Protein AF-A0A0A9WB32-F1 (afdb_monomer)

Organism: Lygus hesperus (NCBI:txid30085)

Solvent-accessible surface area (backbone atoms only — not comparable to full-atom values): 8848 Å² total; per-residue (Å²): 144,87,84,78,75,74,78,71,59,61,67,62,62,56,58,67,58,53,56,62,58,57,58,59,64,66,65,69,74,74,76,85,79,84,86,80,92,78,92,78,90,78,90,79,92,82,77,90,73,74,81,71,85,58,76,75,83,70,65,82,44,72,75,43,79,45,62,41,88,36,69,67,50,50,50,51,53,50,53,50,34,60,75,70,71,48,92,73,52,81,64,46,56,73,42,34,36,37,29,49,57,97,41,39,34,39,44,36,35,28,29,30,70,89,69,36,46,31,38,39,36,33,34,37,34,76,91,82,40,90,57,73,40,78,72,44,78,51,73,92

pLDDT: mean 73.14, std 21.48, range [39.69, 97.06]

Secondary structure (DSSP, 8-state):
--SSSSTTTHHHHHHHHHHHHHHHHHHGGG-S----------------------GGGG--SPEEEEPTT-HHHHHHHHHHHHHTT----EEEEEEEEEEEESEEEEEEEEEETTS-EEEEEEEE-TTT-SSPEEEEEEE-

Structure (mmCIF, N/CA/C/O backbone):
data_AF-A0A0A9WB32-F1
#
_entry.id   AF-A0A0A9WB32-F1
#
loop_
_atom_site.group_PDB
_atom_site.id
_atom_site.type_symbol
_atom_site.label_atom_id
_atom_site.label_alt_id
_atom_site.label_comp_id
_atom_site.label_asym_id
_atom_site.label_entity_id
_atom_site.label_seq_id
_atom_site.pdbx_PDB_ins_code
_atom_site.Cartn_x
_atom_site.Cartn_y
_atom_site.Cartn_z
_atom_site.occupancy
_atom_site.B_iso_or_equiv
_atom_site.auth_seq_id
_atom_site.auth_comp_id
_atom_site.auth_asym_id
_atom_site.auth_atom_id
_atom_site.pdbx_PDB_model_num
ATOM 1 N N . LEU A 1 1 ? 44.059 22.166 -22.316 1.00 46.94 1 LEU A N 1
ATOM 2 C CA . LEU A 1 1 ? 44.380 20.725 -22.437 1.00 46.94 1 LEU A CA 1
ATOM 3 C C . LEU A 1 1 ? 43.123 19.958 -22.023 1.00 46.94 1 LEU A C 1
ATOM 5 O O . LEU A 1 1 ? 43.054 19.468 -20.911 1.00 46.94 1 LEU A O 1
ATOM 9 N N . GLU A 1 2 ? 42.067 19.985 -22.846 1.00 47.88 2 GLU A N 1
ATOM 10 C CA . GLU A 1 2 ? 40.708 19.660 -22.358 1.00 47.88 2 GLU A CA 1
ATOM 11 C C . GLU A 1 2 ? 39.764 19.095 -23.439 1.00 47.88 2 GLU A C 1
ATOM 13 O O . GLU A 1 2 ? 38.563 19.319 -23.411 1.00 47.88 2 GLU A O 1
ATOM 18 N N . VAL A 1 3 ? 40.293 18.347 -24.418 1.00 48.84 3 VAL A N 1
ATOM 19 C CA . VAL A 1 3 ? 39.487 17.821 -25.550 1.00 48.84 3 VAL A CA 1
ATOM 20 C C . VAL A 1 3 ? 39.619 16.295 -25.723 1.00 48.84 3 VAL A C 1
ATOM 22 O O . VAL A 1 3 ? 39.222 15.744 -26.737 1.00 48.84 3 VAL A O 1
ATOM 25 N N . ASN A 1 4 ? 40.135 15.563 -24.725 1.00 48.31 4 ASN A N 1
ATOM 26 C CA . ASN A 1 4 ? 40.473 14.135 -24.899 1.00 48.31 4 ASN A CA 1
ATOM 27 C C . ASN A 1 4 ? 39.691 13.126 -24.038 1.00 48.31 4 ASN A C 1
ATOM 29 O O . ASN A 1 4 ? 40.014 11.943 -24.078 1.00 48.31 4 ASN A O 1
ATOM 33 N N . ARG A 1 5 ? 38.665 13.527 -23.272 1.00 49.72 5 ARG A N 1
ATOM 34 C CA . ARG A 1 5 ? 37.915 12.574 -22.416 1.00 49.72 5 ARG A CA 1
ATOM 35 C C . ARG A 1 5 ? 36.566 12.099 -22.960 1.00 49.72 5 ARG A C 1
ATOM 37 O O . ARG A 1 5 ? 36.059 11.095 -22.478 1.00 49.72 5 ARG A O 1
ATOM 44 N N . VAL A 1 6 ? 35.994 12.765 -23.963 1.00 48.25 6 VAL A N 1
ATOM 45 C CA . VAL A 1 6 ? 34.636 12.432 -24.447 1.00 48.25 6 VAL A CA 1
ATOM 46 C C . VAL A 1 6 ? 34.640 11.297 -25.484 1.00 48.25 6 VAL A C 1
ATOM 48 O O . VAL A 1 6 ? 33.666 10.560 -25.601 1.00 48.25 6 VAL A O 1
ATOM 51 N N . VAL A 1 7 ? 35.751 11.083 -26.196 1.00 50.22 7 VAL A N 1
ATOM 52 C CA . VAL A 1 7 ? 35.794 10.155 -27.344 1.00 50.22 7 VAL A CA 1
ATOM 53 C C . VAL A 1 7 ? 35.922 8.678 -26.930 1.00 50.22 7 VAL A C 1
ATOM 55 O O . VAL A 1 7 ? 35.524 7.789 -27.677 1.00 50.22 7 VAL A O 1
ATOM 58 N N . THR A 1 8 ? 36.405 8.375 -25.722 1.00 48.91 8 THR A N 1
ATOM 59 C CA . THR A 1 8 ? 36.707 6.992 -25.297 1.00 48.91 8 THR A CA 1
ATOM 60 C C . THR A 1 8 ? 35.569 6.257 -24.590 1.00 48.91 8 THR A C 1
ATOM 62 O O . THR A 1 8 ? 35.653 5.042 -24.429 1.00 48.91 8 THR A O 1
ATOM 65 N N . VAL A 1 9 ? 34.492 6.938 -24.185 1.00 48.56 9 VAL A N 1
ATOM 66 C CA . VAL A 1 9 ? 33.390 6.298 -23.431 1.00 48.56 9 VAL A CA 1
ATOM 67 C C . VAL A 1 9 ? 32.297 5.744 -24.355 1.00 48.56 9 VAL A C 1
ATOM 69 O O . VAL A 1 9 ? 31.622 4.770 -24.019 1.00 48.56 9 VAL A O 1
ATOM 72 N N . LEU A 1 10 ? 32.159 6.307 -25.558 1.00 45.00 10 LEU A N 1
ATOM 73 C CA . LEU A 1 10 ? 31.128 5.914 -26.518 1.00 45.00 10 LEU A CA 1
ATOM 74 C C . LEU A 1 10 ? 31.263 4.473 -27.076 1.00 45.00 10 LEU A C 1
ATOM 76 O O . LEU A 1 10 ? 30.235 3.800 -27.176 1.00 45.00 10 LEU A O 1
ATOM 80 N N . PRO A 1 11 ? 32.461 3.925 -27.382 1.00 45.53 11 PRO A N 1
ATOM 81 C CA . PRO A 1 11 ? 32.550 2.581 -27.965 1.00 45.53 11 PRO A CA 1
ATOM 82 C C . PRO A 1 11 ? 32.294 1.441 -26.961 1.00 45.53 11 PRO A C 1
ATOM 84 O O . PRO A 1 11 ? 31.865 0.359 -27.360 1.00 45.53 11 PRO A O 1
ATOM 87 N N . ILE A 1 12 ? 32.483 1.663 -25.655 1.00 50.41 12 ILE A N 1
ATOM 88 C CA . ILE A 1 12 ? 32.298 0.618 -24.626 1.00 50.41 12 ILE A CA 1
ATOM 89 C C . ILE A 1 12 ? 30.806 0.333 -24.379 1.00 50.41 12 ILE A C 1
ATOM 91 O O . ILE A 1 12 ? 30.408 -0.806 -24.121 1.00 50.41 12 ILE A O 1
ATOM 95 N N . LEU A 1 13 ? 29.952 1.353 -24.499 1.00 50.28 13 LEU A N 1
ATOM 96 C CA . LEU A 1 13 ? 28.507 1.222 -24.285 1.00 50.28 13 LEU A CA 1
ATOM 97 C C . LEU A 1 13 ? 27.793 0.496 -25.436 1.00 50.28 13 LEU A C 1
ATOM 99 O O . LEU A 1 13 ? 26.782 -0.170 -25.203 1.00 50.28 13 LEU A O 1
ATOM 103 N N . ILE A 1 14 ? 28.332 0.564 -26.656 1.00 52.06 14 ILE A N 1
ATOM 104 C CA . ILE A 1 14 ? 27.756 -0.102 -27.834 1.00 52.06 14 ILE A CA 1
ATOM 105 C C . ILE A 1 14 ? 28.023 -1.617 -27.782 1.00 52.06 14 ILE A C 1
ATOM 107 O O . ILE A 1 14 ? 27.118 -2.414 -28.038 1.00 52.06 14 ILE A O 1
ATOM 111 N N . ALA A 1 15 ? 29.210 -2.037 -27.328 1.00 49.88 15 ALA A N 1
ATOM 112 C CA . ALA A 1 15 ? 29.568 -3.454 -27.220 1.00 49.88 15 ALA A CA 1
ATOM 113 C C . ALA A 1 15 ? 28.694 -4.240 -26.214 1.00 49.88 15 ALA A C 1
ATOM 115 O O . ALA A 1 15 ? 28.346 -5.396 -26.457 1.00 49.88 15 ALA A O 1
ATOM 116 N N . ARG A 1 16 ? 28.257 -3.616 -25.108 1.00 49.97 16 ARG A N 1
ATOM 117 C CA . ARG A 1 16 ? 27.396 -4.277 -24.099 1.00 49.97 16 ARG A CA 1
ATOM 118 C C . ARG A 1 16 ? 25.947 -4.482 -24.546 1.00 49.97 16 ARG A C 1
ATOM 120 O O . ARG A 1 16 ? 25.269 -5.340 -23.984 1.00 49.97 16 ARG A O 1
ATOM 127 N N . LYS A 1 17 ? 25.454 -3.728 -25.533 1.00 47.28 17 LYS A N 1
ATOM 128 C CA . LYS A 1 17 ? 24.091 -3.910 -26.065 1.00 47.28 17 LYS A CA 1
ATOM 129 C C . LYS A 1 17 ? 24.006 -5.068 -27.058 1.00 47.28 17 LYS A C 1
ATOM 131 O O . LYS A 1 17 ? 22.998 -5.762 -27.071 1.00 47.28 17 LYS A O 1
ATOM 136 N N . MET A 1 18 ? 25.062 -5.331 -27.826 1.00 51.69 18 MET A N 1
ATOM 137 C CA . MET A 1 18 ? 25.030 -6.356 -28.877 1.00 51.69 18 MET A CA 1
ATOM 138 C C . MET A 1 18 ? 25.217 -7.796 -28.375 1.00 51.69 18 MET A C 1
ATOM 140 O O . MET A 1 18 ? 24.696 -8.716 -29.002 1.00 51.69 18 MET A O 1
ATOM 144 N N . TYR A 1 19 ? 25.878 -8.020 -27.230 1.00 51.12 19 TYR A N 1
ATOM 145 C CA . TYR A 1 19 ? 26.034 -9.384 -26.691 1.00 51.12 19 TYR A CA 1
ATOM 146 C C . TYR A 1 19 ? 24.696 -9.987 -26.222 1.00 51.12 19 TYR A C 1
ATOM 148 O O . TYR A 1 19 ? 24.473 -11.186 -26.368 1.00 51.12 19 TYR A O 1
ATOM 156 N N . LYS A 1 20 ? 23.774 -9.152 -25.718 1.00 50.00 20 LYS A N 1
ATOM 157 C CA . LYS A 1 20 ? 22.446 -9.598 -25.266 1.00 50.00 20 LYS A CA 1
ATOM 158 C C . LYS A 1 20 ? 21.569 -10.080 -26.424 1.00 50.00 20 LYS A C 1
ATOM 160 O O . LYS A 1 20 ? 20.843 -11.053 -26.262 1.00 50.00 20 LYS A O 1
ATOM 165 N N . PHE A 1 21 ? 21.677 -9.444 -27.594 1.00 52.41 21 PHE A N 1
ATOM 166 C CA . PHE A 1 21 ? 20.966 -9.885 -28.798 1.00 52.41 21 PHE A CA 1
ATOM 167 C C . PHE A 1 21 ? 21.537 -11.191 -29.370 1.00 52.41 21 PHE A C 1
ATOM 169 O O . PHE A 1 21 ? 20.771 -12.037 -29.821 1.00 52.41 21 PHE A O 1
ATOM 176 N N . LEU A 1 22 ? 22.857 -11.401 -29.297 1.00 51.69 22 LEU A N 1
ATOM 177 C CA . LEU A 1 22 ? 23.489 -12.644 -29.761 1.00 51.69 22 LEU A CA 1
ATOM 178 C C . LEU A 1 22 ? 23.111 -13.873 -28.915 1.00 51.69 22 LEU A C 1
ATOM 180 O O . LEU A 1 22 ? 22.959 -14.958 -29.468 1.00 51.69 22 LEU A O 1
ATOM 184 N N . ILE A 1 23 ? 22.896 -13.717 -27.603 1.00 56.31 23 ILE A N 1
ATOM 185 C CA . ILE A 1 23 ? 22.477 -14.828 -26.724 1.00 56.31 23 ILE A CA 1
ATOM 186 C C . ILE A 1 23 ? 21.045 -15.296 -27.031 1.00 56.31 23 ILE A C 1
ATOM 188 O O . ILE A 1 23 ? 20.764 -16.490 -26.969 1.00 56.31 23 ILE A O 1
ATOM 192 N N . LEU A 1 24 ? 20.148 -14.384 -27.420 1.00 52.06 24 LEU A N 1
ATOM 193 C CA . LEU A 1 24 ? 18.758 -14.722 -27.751 1.00 52.06 24 LEU A CA 1
ATOM 194 C C . LEU A 1 24 ? 18.629 -15.574 -29.027 1.00 52.06 24 LEU A C 1
ATOM 196 O O . LEU A 1 24 ? 17.743 -16.420 -29.102 1.00 52.06 24 LEU A O 1
ATOM 200 N N . ALA A 1 25 ? 19.524 -15.411 -30.005 1.00 52.69 25 ALA A N 1
ATOM 201 C CA . ALA A 1 25 ? 19.468 -16.168 -31.258 1.00 52.69 25 ALA A CA 1
ATOM 202 C C . ALA A 1 25 ? 19.896 -17.643 -31.106 1.00 52.69 25 ALA A C 1
ATOM 204 O O . ALA A 1 25 ? 19.401 -18.502 -31.832 1.00 52.69 25 ALA A O 1
ATOM 205 N N . ALA A 1 26 ? 20.775 -17.960 -30.149 1.00 51.66 26 ALA A N 1
ATOM 206 C CA . ALA A 1 26 ? 21.246 -19.330 -29.929 1.00 51.66 26 ALA A CA 1
ATOM 207 C C . ALA A 1 26 ? 20.209 -20.229 -29.222 1.00 51.66 26 ALA A C 1
ATOM 209 O O . ALA A 1 26 ? 20.220 -21.443 -29.411 1.00 51.66 26 ALA A O 1
ATOM 210 N N . ALA A 1 27 ? 19.286 -19.653 -28.443 1.00 51.56 27 ALA A N 1
ATOM 211 C CA . ALA A 1 27 ? 18.292 -20.412 -27.678 1.00 51.56 27 ALA A CA 1
ATOM 212 C C . ALA A 1 27 ? 17.132 -20.963 -28.531 1.00 51.56 27 ALA A C 1
ATOM 214 O O . ALA A 1 27 ? 16.494 -21.937 -28.144 1.00 51.56 27 ALA A O 1
ATOM 215 N N . LEU A 1 28 ? 16.868 -20.380 -29.706 1.00 49.22 28 LEU A N 1
ATOM 216 C CA . LEU A 1 28 ? 15.747 -20.785 -30.566 1.00 49.22 28 LEU A CA 1
ATOM 217 C C . LEU A 1 28 ? 16.036 -22.026 -31.429 1.00 49.22 28 LEU A C 1
ATOM 219 O O . LEU A 1 28 ? 15.106 -22.613 -31.976 1.00 49.22 28 LEU A O 1
ATOM 223 N N . VAL A 1 29 ? 17.294 -22.468 -31.536 1.00 48.16 29 VAL A N 1
ATOM 224 C CA . VAL A 1 29 ? 17.690 -23.599 -32.402 1.00 48.16 29 VAL A CA 1
ATOM 225 C C . VAL A 1 29 ? 17.459 -24.973 -31.740 1.00 48.16 29 VAL A C 1
ATOM 227 O O . VAL A 1 29 ? 17.517 -25.998 -32.410 1.00 48.16 29 VAL A O 1
ATOM 230 N N . VAL A 1 30 ? 17.137 -25.030 -30.442 1.00 49.12 30 VAL A N 1
ATOM 231 C CA . VAL A 1 30 ? 17.097 -26.296 -29.674 1.00 49.12 30 VAL A CA 1
ATOM 232 C C . VAL A 1 30 ? 15.696 -26.939 -29.592 1.00 49.12 30 VAL A C 1
ATOM 234 O O . VAL A 1 30 ? 15.571 -28.071 -29.139 1.00 49.12 30 VAL A O 1
ATOM 237 N N . CYS A 1 31 ? 14.630 -26.297 -30.085 1.00 46.59 31 CYS A N 1
ATOM 238 C CA . CYS A 1 31 ? 13.252 -26.778 -29.858 1.00 46.59 31 CYS A CA 1
ATOM 239 C C . CYS A 1 31 ? 12.613 -27.598 -31.002 1.00 46.59 31 CYS A C 1
ATOM 241 O O . CYS A 1 31 ? 11.437 -27.939 -30.907 1.00 46.59 31 CYS A O 1
ATOM 243 N N . VAL A 1 32 ? 13.340 -27.955 -32.070 1.00 46.94 32 VAL A N 1
ATOM 244 C CA . VAL A 1 32 ? 12.793 -28.761 -33.189 1.00 46.94 32 VAL A CA 1
ATOM 245 C C . VAL A 1 32 ? 13.339 -30.191 -33.150 1.00 46.94 32 VAL A C 1
ATOM 247 O O . VAL A 1 32 ? 14.177 -30.566 -33.962 1.00 46.94 32 VAL A O 1
ATOM 250 N N . SER A 1 33 ? 12.893 -30.994 -32.182 1.00 52.16 33 SER A N 1
ATOM 251 C CA . SER A 1 33 ? 12.741 -32.460 -32.306 1.00 52.16 33 SER A CA 1
ATOM 252 C C . SER A 1 33 ? 12.375 -33.060 -30.958 1.00 52.16 33 SER A C 1
ATOM 254 O O . SER A 1 33 ? 13.262 -33.343 -30.162 1.00 52.16 33 SER A O 1
ATOM 256 N N . SER A 1 34 ? 11.082 -33.263 -30.710 1.00 43.47 34 SER A N 1
ATOM 257 C CA . SER A 1 34 ? 10.544 -34.303 -29.816 1.00 43.47 34 SER A CA 1
ATOM 258 C C . SER A 1 34 ? 9.020 -34.281 -29.916 1.00 43.47 34 SER A C 1
ATOM 260 O O . SER A 1 34 ? 8.337 -33.757 -29.044 1.00 43.47 34 SER A O 1
ATOM 262 N N . ALA A 1 35 ? 8.477 -34.816 -31.008 1.00 47.09 35 ALA A N 1
ATOM 263 C CA . ALA A 1 35 ? 7.102 -35.297 -30.999 1.00 47.09 35 ALA A CA 1
ATOM 264 C C . ALA A 1 35 ? 7.138 -36.793 -30.671 1.00 47.09 35 ALA A C 1
ATOM 266 O O . ALA A 1 35 ? 7.860 -37.535 -31.341 1.00 47.09 35 ALA A O 1
ATOM 267 N N . PRO A 1 36 ? 6.324 -37.249 -29.714 1.00 45.06 36 PRO A N 1
ATOM 268 C CA . PRO A 1 36 ? 5.658 -38.521 -29.895 1.00 45.06 36 PRO A CA 1
ATOM 269 C C . PRO A 1 36 ? 4.139 -38.334 -29.877 1.00 45.06 36 PRO A C 1
ATOM 271 O O . PRO A 1 36 ? 3.565 -37.684 -29.010 1.00 45.06 36 PRO A O 1
ATOM 274 N N . HIS A 1 37 ? 3.518 -38.933 -30.888 1.00 47.94 37 HIS A N 1
ATOM 275 C CA . HIS A 1 37 ? 2.098 -39.255 -30.963 1.00 47.94 37 HIS A CA 1
ATOM 276 C C . HIS A 1 37 ? 1.736 -40.224 -29.826 1.00 47.94 37 HIS A C 1
ATOM 278 O O . HIS A 1 37 ? 2.353 -41.288 -29.736 1.00 47.94 37 HIS A O 1
ATOM 284 N N . HIS A 1 38 ? 0.700 -39.931 -29.039 1.00 39.69 38 HIS A N 1
ATOM 285 C CA . HIS A 1 38 ? -0.126 -40.991 -28.462 1.00 39.69 38 HIS A CA 1
ATOM 286 C C . HIS A 1 38 ? -1.544 -40.491 -28.169 1.00 39.69 38 HIS A C 1
ATOM 288 O O . HIS A 1 38 ? -1.757 -39.674 -27.277 1.00 39.69 38 HIS A O 1
ATOM 294 N N . ASP A 1 39 ? -2.488 -40.988 -28.968 1.00 51.94 39 ASP A N 1
ATOM 295 C CA . ASP A 1 39 ? -3.918 -40.993 -28.683 1.00 51.94 39 ASP A CA 1
ATOM 296 C C . ASP A 1 39 ? -4.203 -41.896 -27.476 1.00 51.94 39 ASP A C 1
ATOM 298 O O . ASP A 1 39 ? -3.676 -43.005 -27.383 1.00 51.94 39 ASP A O 1
ATOM 302 N N . GLY A 1 40 ? -5.066 -41.437 -26.573 1.00 40.69 40 GLY A N 1
ATOM 303 C CA . GLY A 1 40 ? -5.486 -42.198 -25.401 1.00 40.69 40 GLY A CA 1
ATOM 304 C C . GLY A 1 40 ? -6.540 -41.446 -24.602 1.00 40.69 40 GLY A C 1
ATOM 305 O O . GLY A 1 40 ? -6.222 -40.714 -23.673 1.00 40.69 40 GLY A O 1
ATOM 306 N N . HIS A 1 41 ? -7.789 -41.604 -25.029 1.00 48.03 41 HIS A N 1
ATOM 307 C CA . HIS A 1 41 ? -9.005 -41.303 -24.278 1.00 48.03 41 HIS A CA 1
ATOM 308 C C . HIS A 1 41 ? -8.972 -42.055 -22.940 1.00 48.03 41 HIS A C 1
ATOM 310 O O . HIS A 1 41 ? -8.713 -43.248 -22.986 1.00 48.03 41 HIS A O 1
ATOM 316 N N . ASP A 1 42 ? -9.226 -41.395 -21.804 1.00 45.94 42 ASP A N 1
ATOM 317 C CA . ASP A 1 42 ? -9.985 -41.956 -20.674 1.00 45.94 42 ASP A CA 1
ATOM 318 C C . ASP A 1 42 ? -10.248 -40.902 -19.582 1.00 45.94 42 ASP A C 1
ATOM 320 O O . ASP A 1 42 ? -9.399 -40.086 -19.224 1.00 45.94 42 ASP A O 1
ATOM 324 N N . HIS A 1 43 ? -11.489 -40.927 -19.099 1.00 56.66 43 HIS A N 1
ATOM 325 C CA . HIS A 1 43 ? -12.053 -40.140 -18.008 1.00 56.66 43 HIS A CA 1
ATOM 326 C C . HIS A 1 43 ? -11.275 -40.290 -16.691 1.00 56.66 43 HIS A C 1
ATOM 328 O O . HIS A 1 43 ? -10.973 -41.415 -16.309 1.00 56.66 43 HIS A O 1
ATOM 334 N N . HIS A 1 44 ? -11.088 -39.196 -15.940 1.00 51.69 44 HIS A N 1
ATOM 335 C 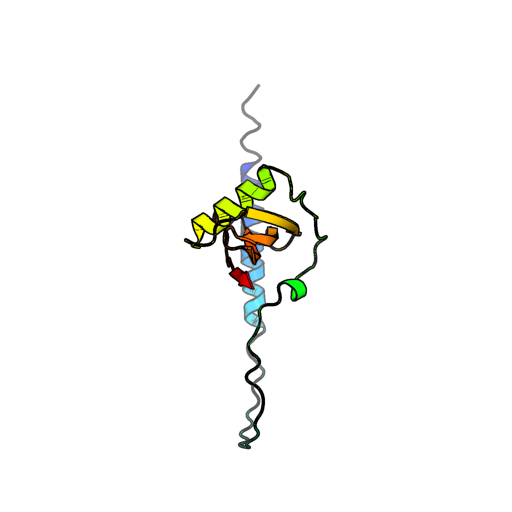CA . HIS A 1 44 ? -11.306 -39.171 -14.486 1.00 51.69 44 HIS A CA 1
ATOM 336 C C . HIS A 1 44 ? -11.259 -37.748 -13.907 1.00 51.69 44 HIS A C 1
ATOM 338 O O . HIS A 1 44 ? -10.397 -36.942 -14.247 1.00 51.69 44 HIS A O 1
ATOM 344 N N . ASP A 1 45 ? -12.226 -37.480 -13.032 1.00 55.44 45 ASP A N 1
ATOM 345 C CA . ASP A 1 45 ? -12.382 -36.302 -12.183 1.00 55.44 45 ASP A CA 1
ATOM 346 C C . ASP A 1 45 ? -11.147 -36.038 -11.304 1.00 55.44 45 ASP A C 1
ATOM 348 O O . ASP A 1 45 ? -10.647 -36.972 -10.680 1.00 55.44 45 ASP A O 1
ATOM 352 N N . HIS A 1 46 ? -10.697 -34.782 -11.207 1.00 46.53 46 HIS A N 1
ATOM 353 C CA . HIS A 1 46 ? -10.499 -34.075 -9.931 1.00 46.53 46 HIS A CA 1
ATOM 354 C C . HIS A 1 46 ? -9.825 -32.705 -10.115 1.00 46.53 46 HIS A C 1
ATOM 356 O O . HIS A 1 46 ? -8.808 -32.576 -10.789 1.00 46.53 46 HIS A O 1
ATOM 362 N N . ASP A 1 47 ? -10.417 -31.733 -9.421 1.00 44.72 47 ASP A N 1
ATOM 363 C CA . ASP A 1 47 ? -9.825 -30.536 -8.821 1.00 44.72 47 ASP A CA 1
ATOM 364 C C . ASP A 1 47 ? -9.191 -29.501 -9.761 1.00 44.72 47 ASP A C 1
ATOM 366 O O . ASP A 1 47 ? -7.999 -29.494 -10.058 1.00 44.72 47 ASP A O 1
ATOM 370 N N . ASP A 1 48 ? -10.044 -28.548 -10.152 1.00 48.03 48 ASP A N 1
ATOM 371 C CA . ASP A 1 48 ? -9.691 -27.237 -10.695 1.00 48.03 48 ASP A CA 1
ATOM 372 C C . ASP A 1 48 ? -8.926 -26.450 -9.611 1.00 48.03 48 ASP A C 1
ATOM 374 O O . ASP A 1 48 ? -9.484 -25.691 -8.808 1.00 48.03 48 ASP A O 1
ATOM 378 N N . ASP A 1 49 ? -7.629 -26.742 -9.523 1.00 44.69 49 ASP A N 1
ATOM 379 C CA . ASP A 1 49 ? -6.645 -26.103 -8.658 1.00 44.69 49 ASP A CA 1
ATOM 380 C C . ASP A 1 49 ? -6.524 -24.639 -9.098 1.00 44.69 49 ASP A C 1
ATOM 382 O O . ASP A 1 49 ? -5.741 -24.259 -9.976 1.00 44.69 49 ASP A O 1
ATOM 386 N N . SER A 1 50 ? -7.396 -23.814 -8.518 1.00 44.19 50 SER A N 1
ATOM 387 C CA . SER A 1 50 ? -7.334 -22.362 -8.573 1.00 44.19 50 SER A CA 1
ATOM 388 C C . SER A 1 50 ? -5.908 -21.959 -8.238 1.00 44.19 50 SER A C 1
ATOM 390 O O . SER A 1 50 ? -5.490 -22.050 -7.086 1.00 44.19 50 SER A O 1
ATOM 392 N N . HIS A 1 51 ? -5.155 -21.551 -9.259 1.00 47.12 51 HIS A N 1
ATOM 393 C CA . HIS A 1 51 ? -3.774 -21.113 -9.136 1.00 47.12 51 HIS A CA 1
ATOM 394 C C . HIS A 1 51 ? -3.750 -19.811 -8.327 1.00 47.12 51 HIS A C 1
ATOM 396 O O . HIS A 1 51 ? -3.715 -18.700 -8.858 1.00 47.12 51 HIS A O 1
ATOM 402 N N . GLU A 1 52 ? -3.838 -19.949 -7.008 1.00 49.22 52 GLU A N 1
ATOM 403 C CA . GLU A 1 52 ? -3.555 -18.896 -6.064 1.00 49.22 52 GLU A CA 1
ATOM 404 C C . GLU A 1 52 ? -2.077 -18.577 -6.262 1.00 49.22 52 GLU A C 1
ATOM 406 O O . GLU A 1 52 ? -1.194 -19.383 -5.961 1.00 49.22 52 GLU A O 1
ATOM 411 N N . ILE A 1 53 ? -1.805 -17.425 -6.876 1.00 52.97 53 ILE A N 1
ATOM 412 C CA . ILE A 1 53 ? -0.456 -16.881 -6.951 1.00 52.97 53 ILE A CA 1
ATOM 413 C C . ILE A 1 53 ? -0.041 -16.640 -5.503 1.00 52.97 53 ILE A C 1
ATOM 415 O O . ILE A 1 53 ? -0.374 -15.613 -4.916 1.00 52.97 53 ILE A O 1
ATOM 419 N N . ASP A 1 54 ? 0.628 -17.624 -4.909 1.00 52.62 54 ASP A N 1
ATOM 420 C CA . ASP A 1 54 ? 1.270 -17.489 -3.618 1.00 52.62 54 ASP A CA 1
ATOM 421 C C . ASP A 1 54 ? 2.592 -16.741 -3.847 1.00 52.62 54 ASP A C 1
ATOM 423 O O . ASP A 1 54 ? 3.546 -17.317 -4.391 1.00 52.62 54 ASP A O 1
ATOM 427 N N . PRO A 1 55 ? 2.691 -15.457 -3.454 1.00 52.00 55 PRO A N 1
ATOM 428 C CA . PRO A 1 55 ? 3.926 -14.699 -3.599 1.00 52.00 55 PRO A CA 1
ATOM 429 C C . PRO A 1 55 ? 5.101 -15.308 -2.812 1.00 52.00 55 PRO A C 1
ATOM 431 O O . PRO A 1 55 ? 6.243 -14.914 -3.044 1.00 52.00 55 PRO A O 1
ATOM 434 N N . SER A 1 56 ? 4.884 -16.301 -1.940 1.00 52.34 56 SER A N 1
ATOM 435 C CA . SER A 1 56 ? 5.965 -17.040 -1.281 1.00 52.34 56 SER A CA 1
ATOM 436 C C . SER A 1 56 ? 6.743 -17.977 -2.208 1.00 52.34 56 SER A C 1
ATOM 438 O O . SER A 1 56 ? 7.892 -18.289 -1.897 1.00 52.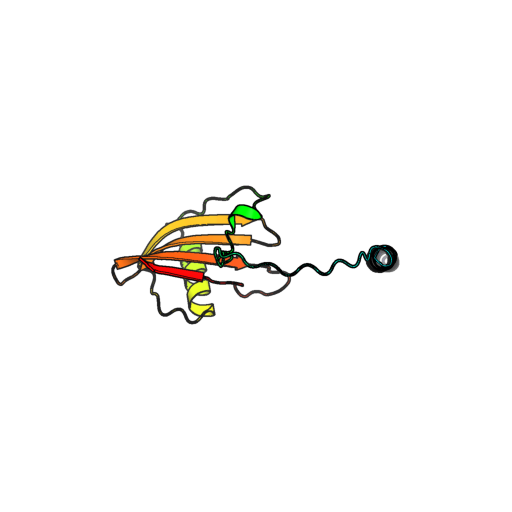34 56 SER A O 1
ATOM 440 N N . LYS A 1 57 ? 6.208 -18.406 -3.362 1.00 44.94 57 LYS A N 1
ATOM 441 C CA . LYS A 1 57 ? 6.900 -19.387 -4.229 1.00 44.94 57 LYS A CA 1
ATOM 442 C C . LYS A 1 57 ? 8.016 -18.811 -5.119 1.00 44.94 57 LYS A C 1
ATOM 444 O O . LYS A 1 57 ? 8.707 -19.579 -5.781 1.00 44.94 57 LYS A O 1
ATOM 449 N N . GLY A 1 58 ? 8.246 -17.494 -5.098 1.00 45.00 58 GLY A N 1
ATOM 450 C CA . GLY A 1 58 ? 9.340 -16.818 -5.824 1.00 45.00 58 GLY A CA 1
ATOM 451 C C . GLY A 1 58 ? 10.387 -16.127 -4.938 1.00 45.00 58 GLY A C 1
ATOM 452 O O . GLY A 1 58 ? 11.246 -15.408 -5.446 1.00 45.00 58 GLY A O 1
ATOM 453 N N . ALA A 1 59 ? 10.308 -16.312 -3.620 1.00 48.81 59 ALA A N 1
ATOM 454 C CA . ALA A 1 59 ? 11.058 -15.575 -2.609 1.00 48.81 59 ALA A CA 1
ATOM 455 C C . ALA A 1 59 ? 12.547 -15.981 -2.519 1.00 48.81 59 ALA A C 1
ATOM 457 O O . ALA A 1 59 ? 12.950 -16.708 -1.614 1.00 48.81 59 ALA A O 1
ATOM 458 N N . VAL A 1 60 ? 13.394 -15.480 -3.423 1.00 52.34 60 VAL A N 1
ATOM 459 C CA . VAL A 1 60 ? 14.864 -15.499 -3.261 1.00 52.34 60 VAL A CA 1
ATOM 460 C C . VAL A 1 60 ? 15.327 -14.113 -2.801 1.00 52.34 60 VAL A C 1
ATOM 462 O O . VAL A 1 60 ? 16.041 -13.412 -3.507 1.00 52.34 60 VAL A O 1
ATOM 465 N N . GLY A 1 61 ? 14.860 -13.675 -1.632 1.00 58.12 61 GLY A N 1
ATOM 466 C CA . GLY A 1 61 ? 15.201 -12.363 -1.081 1.00 58.12 61 GLY A CA 1
ATOM 467 C C . GLY A 1 61 ? 14.852 -12.269 0.397 1.00 58.12 61 GLY A C 1
ATOM 468 O O . GLY A 1 61 ? 13.828 -12.806 0.831 1.00 58.12 61 GLY A O 1
ATOM 469 N N . ASN A 1 62 ? 15.707 -11.612 1.180 1.00 77.81 62 ASN A N 1
ATOM 470 C CA . ASN A 1 62 ? 15.443 -11.310 2.585 1.00 77.81 62 ASN A CA 1
ATOM 471 C C . ASN A 1 62 ? 14.176 -10.453 2.714 1.00 77.81 62 ASN A C 1
ATOM 473 O O . ASN A 1 62 ? 14.011 -9.457 2.011 1.00 77.81 62 ASN A O 1
ATOM 477 N N . VAL A 1 63 ? 13.286 -10.843 3.626 1.00 88.31 63 VAL A N 1
ATOM 478 C CA . VAL A 1 63 ? 12.113 -10.041 3.986 1.00 88.31 63 VAL A CA 1
ATOM 479 C C . VAL A 1 63 ? 12.573 -8.912 4.905 1.00 88.31 63 VAL A C 1
ATOM 481 O O . VAL A 1 63 ? 13.130 -9.156 5.974 1.00 88.31 63 VAL A O 1
ATOM 484 N N . GLU A 1 64 ? 12.350 -7.674 4.483 1.00 91.75 64 GLU A N 1
ATOM 485 C CA . GLU A 1 64 ? 12.576 -6.468 5.273 1.00 91.75 64 GLU A CA 1
ATOM 486 C C . GLU A 1 64 ? 11.270 -6.084 5.977 1.00 91.75 64 GLU A C 1
ATOM 488 O O . GLU A 1 64 ? 10.250 -5.841 5.330 1.00 91.75 64 GLU A O 1
ATOM 493 N N . VAL A 1 65 ? 11.285 -6.040 7.311 1.00 93.00 65 VAL A N 1
ATOM 494 C CA . VAL A 1 65 ? 10.135 -5.591 8.107 1.00 93.00 65 VAL A CA 1
ATOM 495 C C . VAL A 1 65 ? 10.130 -4.067 8.143 1.00 93.00 65 VAL A C 1
ATOM 497 O O . VAL A 1 65 ? 11.110 -3.448 8.556 1.00 93.00 65 VAL A O 1
ATOM 500 N N . LEU A 1 66 ? 9.020 -3.462 7.727 1.00 93.06 66 LEU A N 1
ATOM 501 C CA . LEU A 1 66 ? 8.843 -2.015 7.712 1.00 93.06 66 LEU A CA 1
ATOM 502 C C . LEU A 1 66 ? 8.164 -1.556 9.013 1.00 93.06 66 LEU A C 1
ATOM 504 O O . LEU A 1 66 ? 7.232 -2.212 9.482 1.00 93.06 66 LEU A O 1
ATOM 508 N N . PRO A 1 67 ? 8.567 -0.412 9.592 1.00 92.69 67 PRO A N 1
ATOM 509 C CA . PRO A 1 67 ? 7.935 0.124 10.794 1.00 92.69 67 PRO A CA 1
ATOM 510 C C . PRO A 1 67 ? 6.466 0.506 10.515 1.00 92.69 67 PRO A C 1
ATOM 512 O O . PRO A 1 67 ? 6.230 1.391 9.685 1.00 92.69 67 PRO A O 1
ATOM 515 N N . PRO A 1 68 ? 5.472 -0.117 11.183 1.00 90.56 68 PRO A N 1
ATOM 516 C CA . PRO A 1 68 ? 4.049 0.098 10.890 1.00 90.56 68 PRO A CA 1
ATOM 517 C C . PRO A 1 68 ? 3.568 1.502 11.274 1.00 90.56 68 PRO A C 1
ATOM 519 O O . PRO A 1 68 ? 2.701 2.061 10.607 1.00 90.56 68 PRO A O 1
ATOM 522 N N . ASP A 1 69 ? 4.173 2.097 12.302 1.00 90.06 69 ASP A N 1
ATOM 523 C CA . ASP A 1 69 ? 3.836 3.436 12.794 1.00 90.06 69 ASP A CA 1
ATOM 524 C C . ASP A 1 69 ? 4.567 4.560 12.038 1.00 90.06 69 ASP A C 1
ATOM 526 O O . ASP A 1 69 ? 4.425 5.737 12.375 1.00 90.06 69 ASP A O 1
ATOM 530 N N . SER A 1 70 ? 5.371 4.229 11.018 1.00 93.75 70 SER A N 1
ATOM 531 C CA . SER A 1 70 ? 6.082 5.253 10.256 1.00 93.75 70 SER A CA 1
ATOM 532 C C . SER A 1 70 ? 5.136 5.990 9.296 1.00 93.75 70 SER A C 1
ATOM 534 O O . SER A 1 70 ? 4.314 5.357 8.617 1.00 93.75 70 SER A O 1
ATOM 536 N N . PRO A 1 71 ? 5.261 7.325 9.175 1.00 93.75 71 PRO A N 1
ATOM 537 C CA . PRO A 1 71 ? 4.438 8.097 8.249 1.00 93.75 71 PR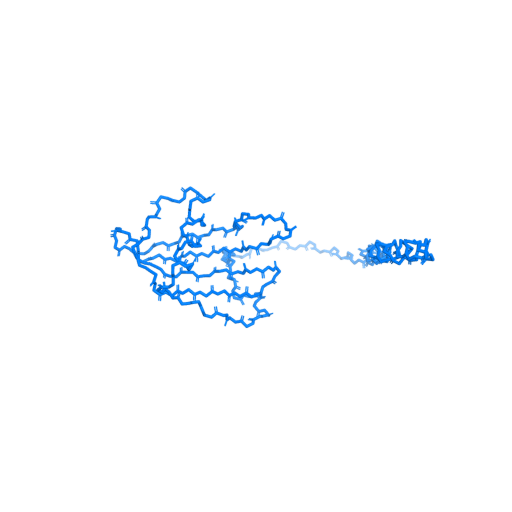O A CA 1
ATOM 538 C C . PRO A 1 71 ? 4.675 7.682 6.790 1.00 93.75 71 PRO A C 1
ATOM 540 O O . PRO A 1 71 ? 3.748 7.722 5.983 1.00 93.75 71 PRO A O 1
ATOM 543 N N . GLU A 1 72 ? 5.884 7.228 6.454 1.00 93.88 72 GLU A N 1
ATOM 544 C CA . GLU A 1 72 ? 6.232 6.756 5.111 1.00 93.88 72 GLU A CA 1
ATOM 545 C C . GLU A 1 72 ? 5.527 5.439 4.761 1.00 93.88 72 GLU A C 1
ATOM 547 O O . GLU A 1 72 ? 5.014 5.287 3.652 1.00 93.88 72 GLU A O 1
ATOM 552 N N . THR A 1 73 ? 5.449 4.506 5.716 1.00 94.31 73 THR A N 1
ATOM 553 C CA . THR A 1 73 ? 4.752 3.217 5.569 1.00 94.31 73 THR A CA 1
ATOM 554 C C . THR A 1 73 ? 3.258 3.450 5.324 1.00 94.31 73 THR A C 1
ATOM 556 O O . THR A 1 73 ? 2.688 2.910 4.375 1.00 94.31 73 THR A O 1
ATOM 559 N N . MET A 1 74 ? 2.631 4.332 6.110 1.00 95.56 74 MET A N 1
ATOM 560 C CA . MET A 1 74 ? 1.226 4.720 5.928 1.00 95.56 74 MET A CA 1
ATOM 561 C C . MET A 1 74 ? 0.976 5.403 4.581 1.00 95.56 74 MET A C 1
ATOM 563 O O . MET A 1 74 ? 0.011 5.076 3.889 1.00 95.56 74 MET A O 1
ATOM 567 N N . LEU A 1 75 ? 1.842 6.341 4.192 1.00 95.12 75 LEU A N 1
ATOM 568 C CA . LEU A 1 75 ? 1.709 7.062 2.928 1.00 95.12 75 LEU A CA 1
ATOM 569 C C . LEU A 1 75 ? 1.823 6.121 1.723 1.00 95.12 75 LEU A C 1
ATOM 571 O O . LEU A 1 75 ? 1.066 6.270 0.764 1.00 95.12 75 LEU A O 1
ATOM 575 N N . ARG A 1 76 ? 2.737 5.144 1.775 1.00 94.56 76 ARG A N 1
ATOM 576 C CA . ARG A 1 76 ? 2.914 4.163 0.699 1.00 94.56 76 ARG A CA 1
ATOM 577 C C . ARG A 1 76 ? 1.662 3.304 0.513 1.00 94.56 76 ARG A C 1
ATOM 579 O O . ARG A 1 76 ? 1.195 3.178 -0.613 1.00 94.56 76 ARG A O 1
ATOM 586 N N . LEU A 1 77 ? 1.091 2.781 1.602 1.00 95.38 77 LEU A N 1
ATOM 587 C CA . LEU A 1 77 ? -0.149 2.001 1.538 1.00 95.38 77 LEU A CA 1
ATOM 588 C C . LEU A 1 77 ? -1.307 2.820 0.956 1.00 95.38 77 LEU A C 1
ATOM 590 O O . LEU A 1 77 ? -2.002 2.342 0.066 1.00 95.38 77 LEU A O 1
ATOM 594 N N . LYS A 1 78 ? -1.496 4.061 1.419 1.00 94.69 78 LYS A N 1
ATOM 595 C CA . LYS A 1 78 ? -2.565 4.933 0.909 1.00 94.69 78 LYS A CA 1
ATOM 596 C C . LYS A 1 78 ? -2.432 5.183 -0.588 1.00 94.69 78 LYS A C 1
ATOM 598 O O . LYS A 1 78 ? -3.399 4.993 -1.311 1.00 94.69 78 LYS A O 1
ATOM 603 N N . ARG A 1 79 ? -1.225 5.512 -1.055 1.00 92.88 79 ARG A N 1
ATOM 604 C CA . ARG A 1 79 ? -0.960 5.714 -2.485 1.00 92.88 79 ARG A CA 1
ATOM 605 C C . ARG A 1 79 ? -1.267 4.461 -3.304 1.00 92.88 79 ARG A C 1
ATOM 607 O O . ARG A 1 79 ? -1.799 4.577 -4.402 1.00 92.88 79 ARG A O 1
ATOM 614 N N . ALA A 1 80 ? -0.921 3.283 -2.784 1.00 92.81 80 ALA A N 1
ATOM 615 C CA . ALA A 1 80 ? -1.204 2.032 -3.474 1.00 92.81 80 ALA A CA 1
ATOM 616 C C . ALA A 1 80 ? -2.716 1.813 -3.635 1.00 92.81 80 ALA A C 1
ATOM 618 O O . ALA A 1 80 ? -3.175 1.554 -4.742 1.00 92.81 80 ALA A O 1
ATOM 619 N N . LEU A 1 81 ? -3.488 2.010 -2.562 1.00 93.12 81 LEU A N 1
ATOM 620 C CA . LEU A 1 81 ? -4.950 1.887 -2.579 1.00 93.12 81 LEU A CA 1
ATOM 621 C C . LEU A 1 81 ? -5.618 2.927 -3.494 1.00 93.12 81 LEU A C 1
ATOM 623 O O . LEU A 1 81 ? -6.532 2.589 -4.241 1.00 93.12 81 LEU A O 1
ATOM 627 N N . GLU A 1 82 ? -5.135 4.171 -3.483 1.00 91.81 82 GLU A N 1
ATOM 628 C CA . GLU A 1 82 ? -5.619 5.240 -4.369 1.00 91.81 82 GLU A CA 1
ATOM 629 C C . GLU A 1 82 ? -5.356 4.925 -5.849 1.00 91.81 82 GLU A C 1
ATOM 631 O O . GLU A 1 82 ? -6.201 5.211 -6.695 1.00 91.81 82 GLU A O 1
ATOM 636 N N . SER A 1 83 ? -4.208 4.316 -6.165 1.00 87.69 83 SER A N 1
ATOM 637 C CA . SER A 1 83 ? -3.826 3.968 -7.540 1.00 87.69 83 SER A CA 1
ATOM 638 C C . SER A 1 83 ? -4.707 2.887 -8.167 1.00 87.69 83 SER A C 1
ATOM 640 O O . SER A 1 83 ? -4.787 2.823 -9.390 1.00 87.69 83 SER A O 1
ATOM 642 N N . ASP A 1 84 ? -5.326 2.036 -7.354 1.00 85.88 84 ASP A N 1
ATOM 643 C CA . ASP A 1 84 ? -6.198 0.942 -7.800 1.00 85.88 84 ASP A CA 1
ATOM 644 C C . ASP A 1 84 ? -7.687 1.282 -7.629 1.00 85.88 84 ASP A C 1
ATOM 646 O O . ASP A 1 84 ? -8.550 0.430 -7.810 1.00 85.88 84 ASP A O 1
ATOM 650 N N . HIS A 1 85 ? -8.005 2.529 -7.252 1.00 85.69 85 HIS A N 1
ATOM 651 C CA . HIS A 1 85 ? -9.366 2.958 -6.915 1.00 85.69 85 HIS A CA 1
ATOM 652 C C . HIS A 1 85 ? -10.033 2.065 -5.851 1.00 85.69 85 HIS A C 1
ATOM 654 O O . HIS A 1 85 ? -11.238 1.831 -5.887 1.00 85.69 85 HIS A O 1
ATOM 660 N N . SER A 1 86 ? -9.251 1.562 -4.892 1.00 85.75 86 SER A N 1
ATOM 661 C CA . SER A 1 86 ? -9.781 0.785 -3.775 1.00 85.75 86 SER A CA 1
ATOM 662 C C . SER A 1 86 ? -10.575 1.690 -2.826 1.00 85.75 86 SER A C 1
ATOM 664 O O . SER A 1 86 ? -10.026 2.638 -2.268 1.00 85.75 86 SER A O 1
ATOM 666 N N . ASP A 1 87 ? -11.833 1.343 -2.549 1.00 88.19 87 ASP A N 1
ATOM 667 C CA . ASP A 1 87 ? -12.712 2.085 -1.623 1.00 88.19 87 ASP A CA 1
ATOM 668 C C . ASP A 1 87 ? -12.352 1.898 -0.129 1.00 88.19 87 ASP A C 1
ATOM 670 O O . ASP A 1 87 ? -13.040 2.387 0.769 1.00 88.19 87 ASP A O 1
ATOM 674 N N . VAL A 1 88 ? -11.277 1.162 0.171 1.00 92.06 88 VAL A N 1
ATOM 675 C CA . VAL A 1 88 ? -10.894 0.799 1.540 1.00 92.06 88 VAL A CA 1
ATOM 676 C C . VAL A 1 88 ? -10.071 1.910 2.191 1.00 92.06 88 VAL A C 1
ATOM 678 O O . VAL A 1 88 ? -8.916 2.149 1.840 1.00 92.06 88 VAL A O 1
ATOM 681 N N . GLU A 1 89 ? -10.620 2.533 3.232 1.00 93.06 89 GLU A N 1
ATOM 682 C CA . GLU A 1 89 ? -9.886 3.511 4.035 1.00 93.06 89 GLU A CA 1
ATOM 683 C C . GLU A 1 89 ? -9.087 2.857 5.170 1.00 93.06 89 GLU A C 1
ATOM 685 O O . GLU A 1 89 ? -9.624 2.103 5.983 1.00 93.06 89 GLU A O 1
ATOM 690 N N . VAL A 1 90 ? -7.805 3.208 5.288 1.00 95.19 90 VAL A N 1
ATOM 691 C CA . VAL A 1 90 ? -6.902 2.682 6.326 1.00 95.19 90 VAL A CA 1
ATOM 692 C C . VAL A 1 90 ? -7.088 3.428 7.652 1.00 95.19 90 VAL A C 1
ATOM 694 O O . VAL A 1 90 ? -6.968 4.654 7.700 1.00 95.19 90 VAL A O 1
ATOM 697 N N . SER A 1 91 ? -7.313 2.688 8.741 1.00 94.38 91 SER A N 1
ATOM 698 C CA . SER A 1 91 ? -7.292 3.195 10.122 1.00 94.38 91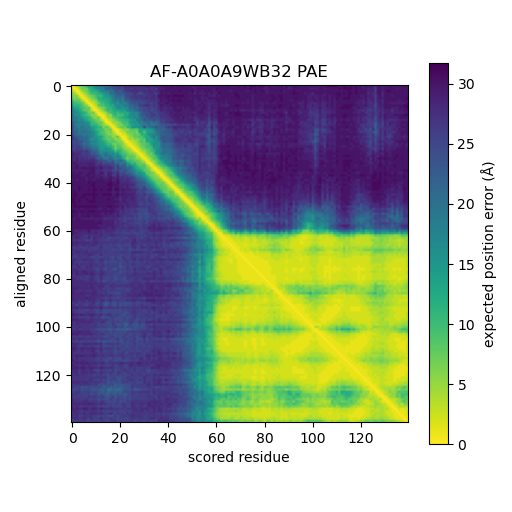 SER A CA 1
ATOM 699 C C . SER A 1 91 ? -5.909 3.029 10.757 1.00 94.38 91 SER A C 1
ATOM 701 O O . SER A 1 91 ? -5.2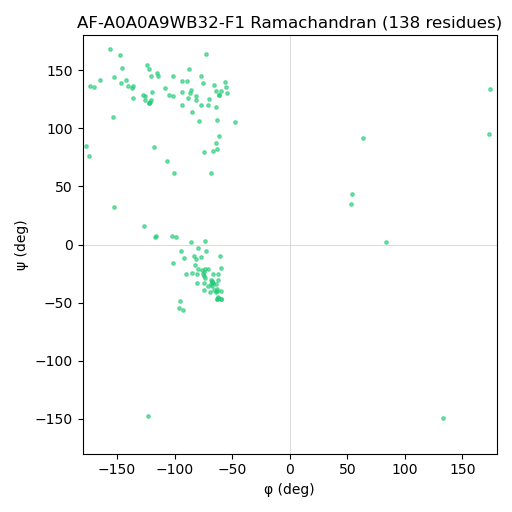87 4.006 11.174 1.00 94.38 91 SER A O 1
ATOM 703 N N . LYS A 1 92 ? -5.392 1.794 10.795 1.00 95.00 92 LYS A N 1
ATOM 704 C CA . LYS A 1 92 ? -4.117 1.459 11.447 1.00 95.00 92 LYS A CA 1
ATOM 705 C C . LYS A 1 92 ? -3.398 0.339 10.709 1.00 95.00 92 LYS A C 1
ATOM 707 O O . LYS A 1 92 ? -4.028 -0.647 10.350 1.00 95.00 92 LYS A O 1
ATOM 712 N N . ILE A 1 93 ? -2.082 0.444 10.553 1.00 96.56 93 ILE A N 1
ATOM 713 C CA . ILE A 1 93 ? -1.251 -0.657 10.051 1.00 96.56 93 ILE A CA 1
ATOM 714 C C . ILE A 1 93 ? -0.857 -1.562 11.222 1.00 96.56 93 ILE A C 1
ATOM 716 O O . ILE A 1 93 ? -0.458 -1.083 12.282 1.00 96.56 93 ILE A O 1
ATOM 720 N N . LEU A 1 94 ? -1.010 -2.870 11.035 1.00 95.00 94 LEU A N 1
ATOM 721 C CA . LEU A 1 94 ? -0.616 -3.902 11.994 1.00 95.00 94 LEU A CA 1
ATOM 722 C C . LEU A 1 94 ? 0.777 -4.432 11.665 1.00 95.00 94 LEU A C 1
ATOM 724 O O . LEU A 1 94 ? 1.637 -4.500 12.535 1.00 95.00 94 LEU A O 1
ATOM 728 N N . GLU A 1 95 ? 0.996 -4.779 10.399 1.00 94.00 95 GLU A N 1
ATOM 729 C CA . GLU A 1 95 ? 2.248 -5.344 9.908 1.00 94.00 95 GLU A CA 1
ATOM 730 C C . GLU A 1 95 ? 2.541 -4.785 8.519 1.00 94.00 95 GLU A C 1
ATOM 732 O O . GLU A 1 95 ? 1.632 -4.624 7.701 1.00 94.00 95 GLU A O 1
ATOM 737 N N . ALA A 1 96 ? 3.810 -4.510 8.241 1.00 95.75 96 ALA A N 1
ATOM 738 C CA . ALA A 1 96 ? 4.268 -4.111 6.923 1.00 95.75 96 ALA A CA 1
ATOM 739 C C . ALA A 1 96 ? 5.615 -4.770 6.637 1.00 95.75 96 ALA A C 1
ATOM 741 O O . ALA A 1 96 ? 6.504 -4.807 7.488 1.00 95.75 96 ALA A O 1
ATOM 742 N N . SER A 1 97 ? 5.772 -5.285 5.429 1.00 94.25 97 SER A N 1
ATOM 743 C CA . SER A 1 97 ? 7.014 -5.901 4.985 1.00 94.25 97 SER A CA 1
ATOM 744 C C . SER A 1 97 ? 7.247 -5.640 3.509 1.00 94.25 97 SER A C 1
ATOM 746 O O . SER A 1 97 ? 6.297 -5.516 2.729 1.00 94.25 97 SER A O 1
ATOM 748 N N . SER A 1 98 ? 8.514 -5.613 3.122 1.00 93.69 98 SER A N 1
ATOM 749 C CA . SER A 1 98 ? 8.936 -5.628 1.730 1.00 93.69 98 SER A CA 1
ATOM 750 C C . SER A 1 98 ? 9.886 -6.780 1.452 1.00 93.69 98 SER A C 1
ATOM 752 O O . SER A 1 98 ? 10.597 -7.240 2.341 1.00 93.69 98 SER A O 1
ATOM 754 N N . GLN A 1 99 ? 9.922 -7.224 0.207 1.00 92.19 99 GLN A N 1
ATOM 755 C CA . GLN A 1 99 ? 10.825 -8.262 -0.254 1.00 92.19 99 GLN A CA 1
ATOM 756 C C . GLN A 1 99 ? 11.416 -7.871 -1.603 1.00 92.19 99 GLN A C 1
ATOM 758 O O . GLN A 1 99 ? 10.691 -7.430 -2.496 1.00 92.19 99 GLN A O 1
ATOM 763 N N . GLU A 1 100 ? 12.727 -8.048 -1.756 1.00 89.12 100 GLU A N 1
ATOM 764 C CA . GLU A 1 100 ? 13.366 -7.916 -3.063 1.00 89.12 100 GLU A CA 1
ATOM 765 C C . GLU A 1 100 ? 12.974 -9.101 -3.947 1.00 89.12 100 GLU A C 1
ATOM 767 O O . GLU A 1 100 ? 13.206 -10.265 -3.617 1.00 89.12 100 GLU A O 1
ATOM 772 N N . VAL A 1 101 ? 12.346 -8.781 -5.072 1.00 84.75 101 VAL A N 1
ATOM 773 C CA . VAL A 1 101 ? 11.996 -9.720 -6.142 1.00 84.75 101 VAL A CA 1
ATOM 774 C C . VAL A 1 101 ? 12.631 -9.198 -7.435 1.00 84.75 101 VAL A C 1
ATOM 776 O O . VAL A 1 101 ? 13.671 -8.540 -7.398 1.00 84.75 101 VAL A O 1
ATOM 779 N N . LYS A 1 102 ? 12.018 -9.411 -8.602 1.00 84.31 102 LYS A N 1
ATOM 780 C CA . LYS A 1 102 ? 12.281 -8.563 -9.775 1.00 84.31 102 LYS A CA 1
ATOM 781 C C . LYS A 1 102 ? 11.720 -7.152 -9.516 1.00 84.31 102 LYS A C 1
ATOM 783 O O . LYS A 1 102 ? 10.778 -6.771 -10.172 1.00 84.31 102 LYS A O 1
ATOM 788 N N . GLY A 1 103 ? 12.200 -6.429 -8.502 1.00 87.81 103 GLY A N 1
ATOM 789 C CA . GLY A 1 103 ? 11.566 -5.210 -7.976 1.00 87.81 103 GLY A CA 1
ATOM 790 C C . GLY A 1 103 ? 11.484 -5.229 -6.454 1.00 87.81 103 GLY A C 1
ATOM 791 O O . GLY A 1 103 ? 12.310 -5.856 -5.788 1.00 87.81 103 GLY A O 1
ATOM 792 N N . LYS A 1 104 ? 10.453 -4.592 -5.899 1.00 90.50 104 LYS A N 1
ATOM 793 C CA . LYS A 1 104 ? 10.053 -4.756 -4.496 1.00 90.50 104 LYS A CA 1
ATOM 794 C C . LYS A 1 104 ? 8.610 -5.225 -4.408 1.00 90.50 104 LYS A C 1
ATOM 796 O O . LYS A 1 104 ? 7.711 -4.540 -4.875 1.00 90.50 104 LYS A O 1
ATOM 801 N N . ALA A 1 1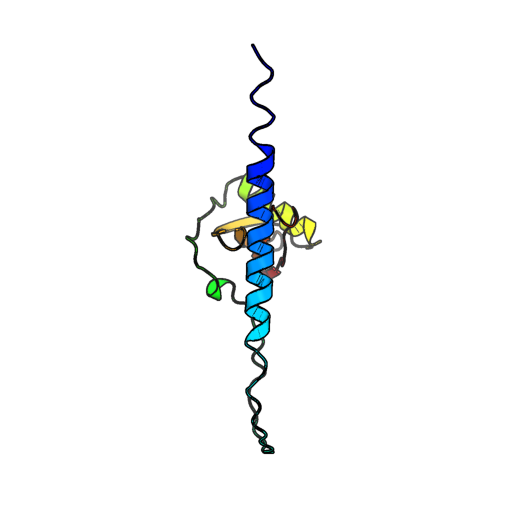05 ? 8.387 -6.365 -3.769 1.00 92.25 105 ALA A N 1
ATOM 802 C CA . ALA A 1 105 ? 7.060 -6.799 -3.363 1.00 92.25 105 ALA A CA 1
ATOM 803 C C . ALA A 1 105 ? 6.757 -6.256 -1.967 1.00 92.25 105 ALA A C 1
ATOM 805 O O . ALA A 1 105 ? 7.627 -6.256 -1.097 1.00 92.25 105 ALA A O 1
ATOM 806 N N . TYR A 1 106 ? 5.526 -5.820 -1.739 1.00 95.19 106 TYR A N 1
ATOM 807 C CA . TYR A 1 106 ? 5.062 -5.299 -0.462 1.00 95.19 106 TYR A CA 1
ATOM 808 C C . TYR A 1 106 ? 3.896 -6.124 0.058 1.00 95.19 106 TYR A C 1
ATOM 810 O O . TYR A 1 106 ? 3.057 -6.609 -0.699 1.00 95.19 106 TYR A O 1
ATOM 818 N N . THR A 1 107 ? 3.833 -6.284 1.374 1.00 96.12 107 THR A N 1
ATOM 819 C CA . THR A 1 107 ? 2.698 -6.898 2.063 1.00 96.12 107 THR A CA 1
ATOM 820 C C . THR A 1 107 ? 2.367 -6.075 3.293 1.00 96.12 107 THR A C 1
ATOM 822 O O . THR A 1 107 ? 3.234 -5.806 4.122 1.00 96.12 107 THR A O 1
ATOM 825 N N . TYR A 1 108 ? 1.108 -5.665 3.397 1.00 97.06 108 TYR A N 1
ATOM 826 C CA . TYR A 1 108 ? 0.590 -4.841 4.479 1.00 97.06 108 TYR A CA 1
ATOM 827 C C . TYR A 1 108 ? -0.615 -5.533 5.090 1.00 97.06 108 TYR A C 1
ATOM 829 O O . TYR A 1 108 ? -1.562 -5.857 4.378 1.00 97.06 108 TYR A O 1
ATOM 837 N N . LYS A 1 109 ? -0.612 -5.713 6.408 1.00 96.75 109 LYS A N 1
ATOM 838 C CA . LYS A 1 109 ? -1.814 -6.042 7.176 1.00 96.75 109 LYS A CA 1
ATOM 839 C C . LYS A 1 109 ? -2.252 -4.799 7.927 1.00 96.75 109 LYS A C 1
ATOM 841 O O . LYS A 1 109 ? -1.446 -4.178 8.619 1.00 96.75 109 LYS A O 1
ATOM 846 N N . PHE A 1 110 ? -3.511 -4.421 7.797 1.00 96.88 110 PHE A N 1
ATOM 847 C CA . PHE A 1 110 ? -4.040 -3.193 8.378 1.00 96.88 110 PHE A CA 1
ATOM 848 C C . PHE A 1 110 ? -5.500 -3.362 8.793 1.00 96.88 110 PHE A C 1
ATOM 850 O O . PHE A 1 110 ? -6.175 -4.297 8.382 1.00 96.88 110 PHE A O 1
ATOM 857 N N . VAL A 1 111 ? -5.986 -2.458 9.630 1.00 96.44 111 VAL A N 1
ATOM 858 C CA . VAL A 1 111 ? -7.392 -2.344 10.009 1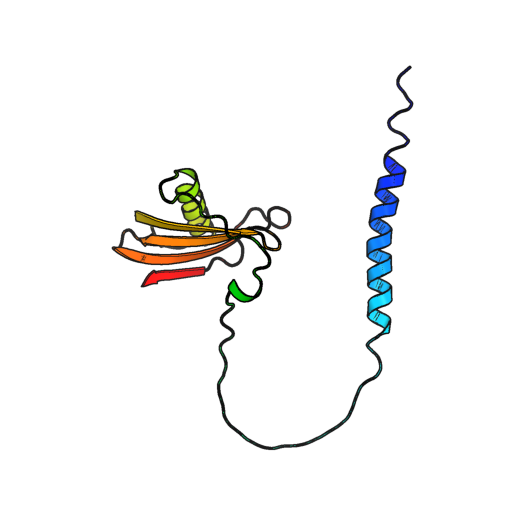.00 96.44 111 VAL A CA 1
ATOM 859 C C . VAL A 1 111 ? -7.987 -1.199 9.204 1.00 96.44 111 VAL A C 1
ATOM 861 O O . VAL A 1 111 ? -7.427 -0.098 9.177 1.00 96.44 111 VAL A O 1
ATOM 864 N N . SER A 1 112 ? -9.097 -1.459 8.524 1.00 96.06 112 SER A N 1
ATOM 865 C CA . SER A 1 112 ? -9.874 -0.441 7.816 1.00 96.06 112 SER A CA 1
ATOM 866 C C . SER A 1 112 ? -10.628 0.464 8.796 1.00 96.06 112 SER A C 1
ATOM 868 O O . SER A 1 112 ? -10.808 0.123 9.966 1.00 96.06 112 SER A O 1
ATOM 870 N N . LYS A 1 113 ? -11.113 1.622 8.344 1.00 94.12 113 LYS A N 1
ATOM 871 C CA . LYS A 1 113 ? -11.995 2.470 9.168 1.00 94.12 113 LYS A CA 1
ATOM 872 C C . LYS A 1 113 ? -13.317 1.795 9.532 1.00 94.12 113 LYS A C 1
ATOM 874 O O . LYS A 1 113 ? -13.886 2.114 10.569 1.00 94.12 113 LYS A O 1
ATOM 879 N N . GLU A 1 114 ? -13.765 0.836 8.728 1.00 93.50 114 GLU A N 1
ATOM 880 C CA . GLU A 1 114 ? -14.921 -0.013 9.029 1.00 93.50 114 GLU A CA 1
ATOM 881 C C . GLU A 1 114 ? -14.634 -1.055 10.127 1.00 93.50 114 GLU A C 1
ATOM 883 O O . GLU A 1 114 ? -15.532 -1.787 10.534 1.00 93.50 114 GLU A O 1
ATOM 888 N N . GLY A 1 115 ? -13.387 -1.156 10.600 1.00 93.75 115 GLY A N 1
ATOM 889 C CA . GLY A 1 115 ? -12.972 -2.108 11.631 1.00 93.75 115 GLY A CA 1
ATOM 890 C C . GLY A 1 115 ? -12.632 -3.507 11.110 1.00 93.75 115 GLY A C 1
ATOM 891 O O . GLY A 1 115 ? -12.273 -4.367 11.908 1.00 93.75 115 GLY A O 1
ATOM 892 N N . LYS A 1 116 ? -12.695 -3.739 9.792 1.00 95.00 116 LYS A N 1
ATOM 893 C CA . LYS A 1 116 ? -12.289 -5.007 9.157 1.00 95.00 116 LYS A CA 1
ATOM 894 C C . LYS A 1 116 ? -10.775 -5.108 9.067 1.00 95.00 116 LYS A C 1
ATOM 896 O O . LYS A 1 116 ? -10.112 -4.097 8.804 1.00 95.00 116 LYS A O 1
ATOM 901 N N . GLN A 1 117 ? -10.237 -6.312 9.216 1.00 96.38 117 GLN A N 1
ATOM 902 C CA . GLN A 1 117 ? -8.812 -6.554 9.023 1.00 96.38 117 GLN A CA 1
ATOM 903 C C . GLN A 1 117 ? -8.552 -6.867 7.552 1.00 96.38 117 GLN A C 1
ATOM 905 O O . GLN A 1 117 ? -9.169 -7.754 6.977 1.00 96.38 117 GLN A O 1
ATOM 910 N N . CYS A 1 118 ? -7.637 -6.133 6.937 1.00 96.06 118 CYS A N 1
ATOM 911 C CA . CYS A 1 118 ? -7.332 -6.221 5.522 1.00 96.06 118 CYS A CA 1
ATOM 912 C C . CYS A 1 118 ? -5.861 -6.558 5.292 1.00 96.06 118 CYS A C 1
ATOM 914 O O . CYS A 1 118 ? -4.979 -6.201 6.078 1.00 96.06 118 CYS A O 1
ATOM 916 N N . VAL A 1 119 ? -5.601 -7.232 4.179 1.00 96.62 119 VAL A N 1
ATOM 917 C CA . VAL A 1 119 ? -4.270 -7.535 3.671 1.00 96.62 119 VAL A CA 1
ATOM 918 C C . VAL A 1 119 ? -4.157 -6.959 2.269 1.00 96.62 119 VAL A C 1
ATOM 920 O O . VAL A 1 119 ? -4.937 -7.327 1.394 1.00 96.62 119 VAL A O 1
ATOM 923 N N . ALA A 1 120 ? -3.186 -6.074 2.066 1.00 95.88 120 ALA A N 1
ATOM 924 C CA . ALA A 1 120 ? -2.811 -5.555 0.758 1.00 95.88 120 ALA A CA 1
ATOM 925 C C . ALA A 1 120 ? -1.462 -6.136 0.325 1.00 95.88 120 ALA A C 1
ATOM 927 O O . ALA A 1 120 ? -0.517 -6.172 1.120 1.00 95.88 120 ALA A O 1
ATOM 928 N N . LYS A 1 121 ? -1.362 -6.576 -0.930 1.00 95.50 121 LYS A N 1
ATOM 929 C CA . LYS A 1 121 ? -0.115 -7.051 -1.546 1.00 95.50 121 LYS A CA 1
ATOM 930 C C . LYS A 1 121 ? 0.028 -6.487 -2.951 1.00 95.50 121 LYS A C 1
ATOM 932 O O . LYS A 1 121 ? -0.947 -6.503 -3.692 1.00 95.50 121 LYS A O 1
ATOM 937 N N . TRP A 1 122 ? 1.220 -6.020 -3.308 1.00 94.62 122 TRP A N 1
ATOM 938 C CA . TRP A 1 122 ? 1.546 -5.541 -4.658 1.00 94.62 122 TRP A CA 1
ATOM 939 C C . TRP A 1 122 ? 3.049 -5.637 -4.924 1.00 94.62 122 TRP A C 1
ATOM 941 O O . TRP A 1 122 ? 3.836 -5.843 -3.994 1.00 94.62 122 TRP A O 1
ATOM 951 N N . ALA A 1 123 ? 3.448 -5.461 -6.180 1.00 92.19 123 ALA A N 1
ATOM 952 C CA . ALA A 1 123 ? 4.840 -5.319 -6.590 1.00 92.19 123 ALA A CA 1
ATOM 953 C C . ALA A 1 123 ? 5.101 -3.927 -7.183 1.00 92.19 123 ALA A C 1
ATOM 955 O O . ALA A 1 123 ? 4.229 -3.322 -7.796 1.00 92.19 123 ALA A O 1
ATOM 956 N N . GLU A 1 124 ? 6.308 -3.407 -6.987 1.00 90.81 124 GLU A N 1
ATOM 957 C CA . GLU A 1 124 ? 6.806 -2.193 -7.628 1.00 90.81 124 GLU A CA 1
ATOM 958 C C . GLU A 1 124 ? 8.058 -2.541 -8.434 1.00 90.81 124 GLU A C 1
ATOM 960 O O . GLU A 1 124 ? 9.046 -3.047 -7.887 1.00 90.81 124 GLU A O 1
ATOM 965 N N . GLU A 1 125 ? 8.036 -2.210 -9.724 1.00 89.44 125 GLU A N 1
ATOM 966 C CA . GLU A 1 125 ? 9.184 -2.292 -10.627 1.00 89.44 125 GLU A CA 1
ATOM 967 C C . GLU A 1 125 ? 9.518 -0.892 -11.154 1.00 89.44 125 GLU A C 1
ATOM 969 O O . GLU A 1 125 ? 9.107 -0.536 -12.258 1.00 89.44 125 GLU A O 1
ATOM 974 N N . PRO A 1 126 ? 10.289 -0.069 -10.414 1.00 82.38 126 PRO A N 1
ATOM 975 C CA . PRO A 1 126 ? 10.492 1.341 -10.764 1.00 82.38 126 PRO A CA 1
ATOM 976 C C . PRO A 1 126 ? 11.121 1.581 -12.146 1.00 82.38 126 PRO A C 1
ATOM 978 O O . PRO A 1 126 ? 11.035 2.683 -12.682 1.00 82.38 126 PRO A O 1
ATOM 981 N N . TRP A 1 127 ? 11.791 0.573 -12.717 1.00 85.06 127 TRP A N 1
ATOM 982 C CA . TRP A 1 127 ? 12.347 0.616 -14.074 1.00 85.06 127 TRP A CA 1
ATOM 983 C C . TRP A 1 127 ? 11.326 0.293 -15.175 1.00 85.06 127 TRP A C 1
ATOM 985 O O . TRP A 1 127 ? 11.606 0.591 -16.336 1.00 85.06 127 TRP A O 1
ATOM 995 N N . VAL A 1 128 ? 10.187 -0.320 -14.837 1.00 86.62 128 VAL A N 1
ATOM 996 C CA . VAL A 1 128 ? 9.063 -0.586 -15.751 1.00 86.62 128 VAL A CA 1
ATOM 997 C C . VAL A 1 128 ? 8.011 0.509 -15.610 1.00 86.62 128 VAL A C 1
ATOM 999 O O . VAL A 1 128 ? 7.656 1.152 -16.597 1.00 86.62 128 VAL A O 1
ATOM 1002 N N . SER A 1 129 ? 7.540 0.746 -14.384 1.00 82.88 129 SER A N 1
ATOM 1003 C CA . SER A 1 129 ? 6.445 1.664 -14.084 1.00 82.88 129 SER A CA 1
ATOM 1004 C C . SER A 1 129 ? 6.565 2.224 -12.662 1.00 82.88 129 SER A C 1
ATOM 1006 O O . SER A 1 129 ? 6.969 1.511 -11.743 1.00 82.88 129 SER A O 1
ATOM 1008 N N . PRO A 1 130 ? 6.199 3.499 -12.438 1.00 77.00 130 PRO A N 1
ATOM 1009 C CA . PRO A 1 130 ? 6.117 4.063 -11.094 1.00 77.00 130 PRO A CA 1
ATOM 1010 C C . PRO A 1 130 ? 4.858 3.626 -10.321 1.00 77.00 130 PRO A C 1
ATOM 1012 O O . PRO A 1 130 ? 4.759 3.930 -9.132 1.00 77.00 130 PRO A O 1
ATOM 1015 N N . ALA A 1 131 ? 3.884 2.988 -10.977 1.00 81.62 131 ALA A N 1
ATOM 1016 C CA . ALA A 1 131 ? 2.635 2.550 -10.356 1.00 81.62 131 ALA A CA 1
ATOM 1017 C C . ALA A 1 131 ? 2.772 1.149 -9.726 1.00 81.62 131 ALA A C 1
ATOM 1019 O O . ALA A 1 131 ? 3.565 0.342 -10.215 1.00 81.62 131 ALA A O 1
ATOM 1020 N N . PRO A 1 132 ? 2.006 0.843 -8.663 1.00 84.06 132 PRO A N 1
ATOM 1021 C CA . PRO A 1 132 ? 1.939 -0.503 -8.107 1.00 84.06 132 PRO A CA 1
ATOM 1022 C C . PRO A 1 132 ? 1.326 -1.470 -9.125 1.00 84.06 132 PRO A C 1
ATOM 1024 O O . PRO A 1 132 ? 0.271 -1.205 -9.700 1.00 84.06 132 PRO A O 1
ATOM 1027 N N . GLU A 1 133 ? 1.972 -2.610 -9.323 1.00 86.19 133 GLU A N 1
ATOM 1028 C CA . GLU A 1 133 ? 1.479 -3.691 -10.168 1.00 86.19 133 GLU A CA 1
ATOM 1029 C C . GLU A 1 133 ? 0.872 -4.803 -9.312 1.00 86.19 133 GLU A C 1
ATOM 1031 O O . GLU A 1 133 ? 1.353 -5.111 -8.216 1.00 86.19 133 GLU A O 1
ATOM 1036 N N . HIS A 1 134 ? -0.185 -5.428 -9.838 1.00 85.81 134 HIS A N 1
ATOM 1037 C CA . HIS A 1 134 ? -0.859 -6.565 -9.208 1.00 85.81 134 HIS A CA 1
ATOM 1038 C C . HIS A 1 134 ? -1.306 -6.289 -7.763 1.00 85.81 134 HIS A C 1
ATOM 1040 O O . HIS A 1 134 ? -1.130 -7.140 -6.885 1.00 85.81 134 HIS A O 1
ATOM 1046 N N . LEU A 1 135 ? -1.876 -5.103 -7.504 1.00 91.44 135 LEU A N 1
ATOM 1047 C CA . LEU A 1 135 ? -2.461 -4.827 -6.198 1.00 91.44 135 LEU A CA 1
ATOM 1048 C C . LEU A 1 135 ? -3.611 -5.802 -5.937 1.00 91.44 135 LEU A C 1
ATOM 1050 O O . LEU A 1 135 ? -4.518 -5.979 -6.742 1.00 91.44 135 LEU A O 1
ATOM 1054 N N . THR A 1 136 ? -3.559 -6.443 -4.779 1.00 93.75 136 THR A N 1
ATOM 1055 C CA . THR A 1 136 ? -4.632 -7.281 -4.260 1.00 93.75 136 THR A CA 1
ATOM 1056 C C . THR A 1 136 ? -4.954 -6.825 -2.852 1.00 93.75 136 THR A C 1
ATOM 1058 O O . THR A 1 136 ? -4.057 -6.706 -2.017 1.00 93.75 136 THR A O 1
ATOM 1061 N N . VAL A 1 137 ? -6.234 -6.574 -2.582 1.00 94.25 137 VAL A N 1
ATOM 1062 C CA . VAL A 1 137 ? -6.736 -6.206 -1.255 1.00 94.25 137 VAL A CA 1
ATOM 1063 C C . VAL A 1 137 ? -7.780 -7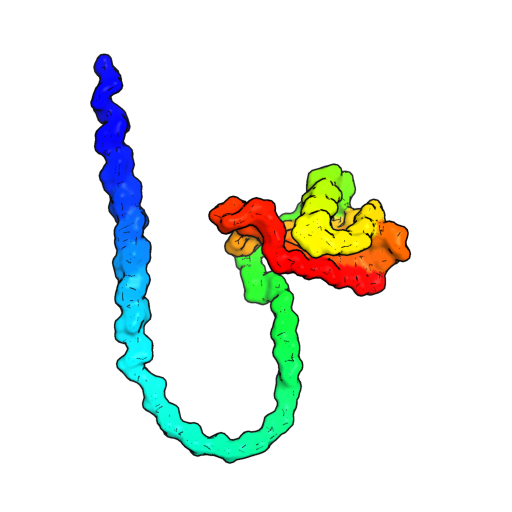.233 -0.841 1.00 94.25 137 VAL A C 1
ATOM 1065 O O . VAL A 1 137 ? -8.757 -7.460 -1.549 1.00 94.25 137 VAL A O 1
ATOM 1068 N N . ARG A 1 138 ? -7.571 -7.886 0.302 1.00 94.31 138 ARG A N 1
ATOM 1069 C CA . ARG A 1 138 ? -8.520 -8.849 0.879 1.00 94.31 138 ARG A CA 1
ATOM 1070 C C . ARG A 1 138 ? -8.845 -8.436 2.304 1.00 94.31 138 ARG A C 1
ATOM 1072 O O . ARG A 1 138 ? -7.927 -8.296 3.104 1.00 94.31 138 ARG A O 1
ATOM 1079 N N . CYS A 1 139 ? -10.124 -8.258 2.616 1.00 93.38 139 CYS A N 1
ATOM 1080 C CA . CYS A 1 139 ? -10.595 -7.908 3.955 1.00 93.38 139 CYS A CA 1
ATOM 1081 C C . CYS A 1 139 ? -11.433 -9.042 4.554 1.00 93.38 139 CYS A C 1
ATOM 1083 O O . CYS A 1 139 ? -12.172 -9.709 3.831 1.00 93.38 139 CYS A O 1
ATOM 1085 N N . THR A 1 140 ? -11.314 -9.225 5.866 1.00 91.75 140 THR A N 1
ATOM 1086 C CA . THR A 1 140 ? -12.063 -10.181 6.696 1.00 91.75 140 THR A CA 1
ATOM 1087 C C . THR A 1 140 ? -12.793 -9.459 7.812 1.00 91.75 140 THR A C 1
ATOM 1089 O O . THR A 1 140 ? -12.164 -8.554 8.420 1.00 91.75 140 THR A O 1
#

Sequence (140 aa):
LEVNRVVTVLPILIARKMYKFLILAAALVVCVSSAPHHDGHDHHDHDDDSHEIDPSKGAVGNVEVLPPDSPETMLRLKRALESDHSDVEVSKILEASSQEVKGKAYTYKFVSKEGKQCVAKWAEEPWVSPAPEHLTVRCT

Nearest PDB structures (foldseek):
  7pk4-assembly1_B  TM=7.396E-01  e=2.060E-02  Ixodes ricinus
  1stf-assembly1_I  TM=7.194E-01  e=6.206E-02  Homo sapiens
  3kse-assembly3_F  TM=6.287E-01  e=1.949E-02  Homo sapiens
  1gd3-assembly1_A 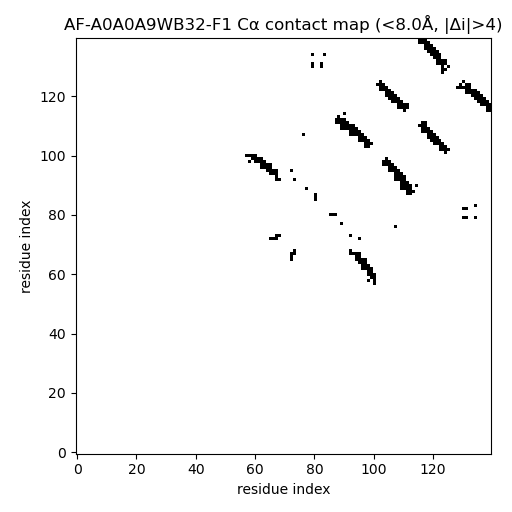 TM=6.635E-01  e=4.458E-02  Homo sapiens
  5zc1-assembly6_F  TM=6.527E-01  e=1.976E-01  Clonorchis sinensis

Mean predicted aligned error: 17.8 Å

Radius of gyration: 24.1 Å; Cα contacts (8 Å, |Δi|>4): 165; chains: 1; bounding box: 59×63×46 Å

Foldseek 3Di:
DPDPDPPPPVVVVVVVVVVVVVVVVVVVVPPPDDDDDDDDDDDDDDDPDPPPVPVVVQAPWDKAWDDFPDPVNVVVVVQQCVLVVNPFAFDGWDTKIWTDGCAIKIWTWGATPVRWIKIWIFGDNVVVDRHTHPIDMDTD